Protein AF-A0A4V3P9X9-F1 (afdb_monomer_lite)

Structure (mmCIF, N/CA/C/O backbone):
data_AF-A0A4V3P9X9-F1
#
_entry.id   AF-A0A4V3P9X9-F1
#
loop_
_atom_site.group_PDB
_atom_site.id
_atom_site.type_symbol
_atom_site.label_atom_id
_atom_site.label_alt_id
_atom_site.label_comp_id
_atom_site.label_asym_id
_atom_site.label_entity_id
_atom_site.label_seq_id
_atom_site.pdbx_PDB_ins_code
_atom_site.Cartn_x
_atom_site.Cartn_y
_atom_site.Cartn_z
_atom_site.occupancy
_atom_site.B_iso_or_equiv
_atom_site.auth_seq_id
_atom_site.auth_comp_id
_atom_site.auth_asym_id
_atom_site.auth_atom_id
_atom_site.pdbx_PDB_model_num
ATOM 1 N N . TRP A 1 1 ? 4.893 -11.181 -10.558 1.00 94.62 1 TRP A N 1
ATOM 2 C CA . TRP A 1 1 ? 3.991 -10.063 -10.898 1.00 94.62 1 TRP A CA 1
ATOM 3 C C . TRP A 1 1 ? 4.434 -9.486 -12.229 1.00 94.62 1 TRP A C 1
ATOM 5 O O . TRP A 1 1 ? 5.636 -9.355 -12.429 1.00 94.62 1 TRP A O 1
ATOM 15 N N . ASN A 1 2 ? 3.506 -9.207 -13.136 1.00 94.75 2 ASN A N 1
ATOM 16 C CA . ASN A 1 2 ? 3.743 -8.480 -14.375 1.00 94.75 2 ASN A CA 1
ATOM 17 C C . ASN A 1 2 ? 3.090 -7.091 -14.243 1.00 94.75 2 ASN A C 1
ATOM 19 O O . ASN A 1 2 ? 1.861 -7.000 -14.283 1.00 94.75 2 ASN A O 1
ATOM 23 N N . PRO A 1 3 ? 3.878 -6.014 -14.076 1.00 90.50 3 PRO A N 1
ATOM 24 C CA . PRO A 1 3 ? 3.330 -4.677 -13.862 1.00 90.50 3 PRO A CA 1
ATOM 25 C C . PRO A 1 3 ? 2.58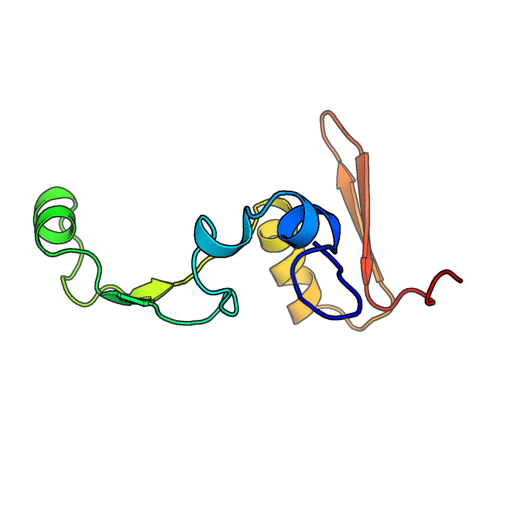3 -4.132 -15.087 1.00 90.50 3 PRO A C 1
ATOM 27 O O . PRO A 1 3 ? 1.648 -3.357 -14.925 1.00 90.50 3 PRO A O 1
ATOM 30 N N . TRP A 1 4 ? 2.939 -4.561 -16.302 1.00 91.06 4 TRP A N 1
ATOM 31 C CA . TRP A 1 4 ? 2.322 -4.063 -17.536 1.00 91.06 4 TRP A CA 1
ATOM 32 C C . TRP A 1 4 ? 0.902 -4.576 -17.750 1.00 91.06 4 TRP A C 1
ATOM 34 O O . TRP A 1 4 ? 0.072 -3.871 -18.311 1.00 91.06 4 TRP A O 1
ATOM 44 N N . THR A 1 5 ? 0.627 -5.802 -17.307 1.00 94.06 5 THR A N 1
ATOM 45 C CA . THR A 1 5 ? -0.700 -6.425 -17.416 1.00 94.06 5 THR A CA 1
ATOM 46 C C . THR A 1 5 ? -1.459 -6.412 -16.097 1.00 94.06 5 THR A C 1
ATOM 48 O O . THR A 1 5 ? -2.602 -6.850 -16.064 1.00 94.06 5 THR A O 1
ATOM 51 N N . SER A 1 6 ? -0.832 -5.928 -15.018 1.00 93.50 6 SER A N 1
ATOM 52 C CA . SER A 1 6 ? -1.392 -5.934 -13.662 1.00 93.50 6 SER A CA 1
ATOM 53 C C . SER A 1 6 ? -1.914 -7.316 -13.238 1.00 93.50 6 SER A C 1
ATOM 55 O O . SER A 1 6 ? -2.999 -7.438 -12.676 1.00 93.50 6 SER A O 1
ATOM 57 N N . ASP A 1 7 ? -1.130 -8.362 -13.516 1.00 95.38 7 ASP A N 1
ATOM 58 C CA . ASP A 1 7 ? -1.452 -9.751 -13.162 1.00 95.38 7 ASP A CA 1
ATOM 59 C C . ASP A 1 7 ? -0.206 -10.498 -12.655 1.00 95.38 7 ASP A C 1
ATOM 61 O O . ASP A 1 7 ? 0.928 -10.007 -12.712 1.00 95.38 7 ASP A O 1
ATOM 65 N N . TYR A 1 8 ? -0.385 -11.711 -12.144 1.00 96.62 8 TYR A N 1
ATOM 66 C CA . TYR A 1 8 ? 0.718 -12.609 -11.846 1.00 96.62 8 TYR A CA 1
ATOM 67 C C . TYR A 1 8 ? 1.590 -12.874 -13.083 1.00 96.62 8 TYR A C 1
ATOM 69 O O . TYR A 1 8 ? 1.156 -12.827 -14.229 1.00 96.62 8 TYR A O 1
ATOM 77 N N . SER A 1 9 ? 2.881 -13.116 -12.844 1.00 96.56 9 SER A N 1
ATOM 78 C CA . SER A 1 9 ? 3.806 -13.464 -13.925 1.00 96.56 9 SER A CA 1
ATOM 79 C C . SER A 1 9 ? 3.560 -14.898 -14.388 1.00 96.56 9 SER A C 1
ATOM 81 O O . SER A 1 9 ? 3.119 -15.734 -13.603 1.00 96.56 9 SER A O 1
ATOM 83 N N . SER A 1 10 ? 3.963 -15.217 -15.621 1.00 96.88 10 SER A N 1
ATOM 84 C CA . SER A 1 10 ? 3.824 -16.565 -16.199 1.00 96.88 10 SER A CA 1
ATOM 85 C C . SER A 1 10 ? 4.466 -17.680 -15.363 1.00 96.88 10 SER A C 1
ATOM 87 O O . SER A 1 10 ? 4.062 -18.835 -15.460 1.00 96.88 10 SER A O 1
ATOM 89 N N . LEU A 1 11 ? 5.443 -17.355 -14.508 1.00 97.81 11 LEU A N 1
ATOM 90 C CA . LEU A 1 11 ? 6.011 -18.287 -13.532 1.00 97.81 11 LEU A CA 1
ATOM 91 C C . LEU A 1 11 ? 4.953 -18.828 -12.558 1.00 97.81 11 LEU A C 1
ATOM 93 O O . LEU A 1 11 ? 4.935 -20.024 -12.292 1.00 97.81 11 LEU A O 1
ATOM 97 N N . VAL A 1 12 ? 4.070 -17.968 -12.042 1.00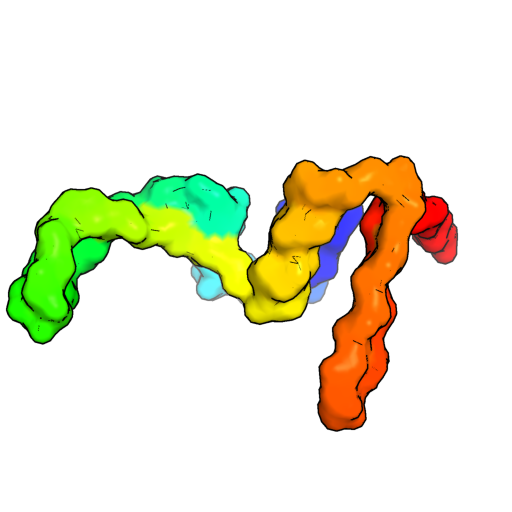 97.62 12 VAL A N 1
ATOM 98 C CA . VAL A 1 12 ? 3.028 -18.361 -11.076 1.00 97.62 12 VAL A CA 1
ATOM 99 C C . VAL A 1 12 ? 2.101 -19.410 -11.689 1.00 97.62 12 VAL A C 1
ATOM 101 O O . VAL A 1 12 ? 1.733 -20.372 -11.016 1.00 97.62 12 VAL A O 1
ATOM 104 N N . ASP A 1 13 ? 1.788 -19.260 -12.974 1.00 96.88 13 ASP A N 1
ATOM 105 C CA . ASP A 1 13 ? 0.968 -20.214 -13.719 1.00 96.88 13 ASP A CA 1
ATOM 106 C C . ASP A 1 13 ? 1.712 -21.518 -13.993 1.00 96.88 13 ASP A C 1
ATOM 108 O O . ASP A 1 13 ? 1.191 -22.591 -13.693 1.00 96.88 13 ASP A O 1
ATOM 112 N N . LYS A 1 14 ? 2.962 -21.442 -14.469 1.00 98.31 14 LYS A N 1
ATOM 113 C CA . LYS A 1 14 ? 3.809 -22.622 -14.722 1.00 98.31 14 LYS A CA 1
ATOM 114 C C . LYS A 1 14 ? 4.016 -23.482 -13.475 1.00 98.31 14 LYS A C 1
ATOM 116 O O . LYS A 1 14 ? 4.078 -24.701 -13.581 1.00 98.31 14 LYS A O 1
ATOM 121 N N . MET A 1 15 ? 4.095 -22.854 -12.305 1.00 98.44 15 MET A N 1
ATOM 122 C CA . MET A 1 15 ? 4.245 -23.550 -11.026 1.00 98.44 15 MET A CA 1
ATOM 123 C C . MET A 1 15 ? 2.905 -23.975 -10.400 1.00 98.44 15 MET A C 1
ATOM 125 O O . MET A 1 15 ? 2.884 -24.585 -9.330 1.00 98.44 15 MET A O 1
ATOM 129 N N . GLY A 1 16 ? 1.771 -23.645 -11.028 1.00 97.81 16 GLY A N 1
ATOM 130 C CA . GLY A 1 16 ? 0.435 -23.942 -10.509 1.00 97.81 16 GLY A CA 1
ATOM 131 C C . GLY A 1 16 ? 0.080 -23.185 -9.224 1.00 97.81 16 GLY A C 1
ATOM 132 O O . GLY A 1 16 ? -0.831 -23.593 -8.501 1.00 97.81 16 GLY A O 1
ATOM 133 N N . TRP A 1 17 ? 0.783 -22.095 -8.913 1.00 98.38 17 TRP A N 1
ATOM 134 C CA . TRP A 1 17 ? 0.642 -21.351 -7.659 1.00 98.38 17 TRP A CA 1
ATOM 135 C C . TRP A 1 17 ? -0.533 -20.383 -7.643 1.00 98.38 17 TRP A C 1
ATOM 137 O O . TRP A 1 17 ? -0.905 -19.926 -6.568 1.00 98.38 17 TRP A O 1
ATOM 147 N N . ARG A 1 18 ? -1.157 -20.087 -8.790 1.00 97.06 18 ARG A N 1
ATOM 148 C CA . ARG A 1 18 ? -2.264 -19.118 -8.859 1.00 97.06 18 ARG A CA 1
ATOM 149 C C . ARG A 1 18 ? -3.390 -19.433 -7.868 1.00 97.06 18 ARG A C 1
ATOM 151 O O . ARG A 1 18 ? -3.917 -18.527 -7.241 1.00 97.06 18 ARG A O 1
ATOM 158 N N . ARG A 1 19 ? -3.690 -20.717 -7.651 1.00 96.56 19 ARG A N 1
ATOM 159 C CA . ARG A 1 19 ? -4.705 -21.177 -6.684 1.00 96.56 19 ARG A CA 1
ATOM 160 C C . ARG A 1 19 ? -4.388 -20.861 -5.216 1.00 96.56 19 ARG A C 1
ATOM 162 O O . ARG A 1 19 ? -5.272 -20.956 -4.378 1.00 96.56 19 ARG A O 1
ATOM 169 N N . LEU A 1 20 ? -3.128 -20.565 -4.900 1.00 97.44 20 LEU A N 1
ATOM 170 C CA . LEU A 1 20 ? -2.673 -20.214 -3.552 1.00 97.44 20 LEU A CA 1
ATOM 171 C C . LEU A 1 20 ? -2.794 -18.711 -3.284 1.00 97.44 20 LEU A C 1
ATOM 173 O O . LEU A 1 20 ? -2.614 -18.270 -2.152 1.00 97.44 20 LEU A O 1
ATOM 177 N N . MET A 1 21 ? -3.056 -17.923 -4.324 1.00 96.19 21 MET A N 1
ATOM 178 C CA . MET A 1 21 ? -3.102 -16.476 -4.240 1.00 96.19 21 MET A CA 1
ATOM 179 C C . MET A 1 21 ? -4.529 -16.005 -3.969 1.00 96.19 21 MET A C 1
ATOM 181 O O . MET A 1 21 ? -5.478 -16.453 -4.612 1.00 96.19 21 MET A O 1
ATOM 185 N N . ALA A 1 22 ? -4.682 -15.067 -3.036 1.00 94.44 22 ALA A N 1
ATOM 186 C CA . ALA A 1 22 ? -5.948 -14.371 -2.853 1.00 94.44 22 ALA A CA 1
ATOM 187 C C . ALA A 1 22 ? -6.280 -13.513 -4.094 1.00 94.44 22 ALA A C 1
ATOM 189 O O . ALA A 1 22 ? -5.365 -13.070 -4.794 1.00 94.44 22 ALA A O 1
ATOM 190 N N . PRO A 1 23 ? -7.568 -13.230 -4.365 1.00 92.75 23 PRO A N 1
ATOM 191 C CA . PRO A 1 23 ? -7.947 -12.306 -5.428 1.00 92.75 23 PRO A CA 1
ATOM 192 C C . PRO A 1 23 ? -7.305 -10.929 -5.227 1.00 92.75 23 PRO A C 1
ATOM 194 O O . PRO A 1 23 ? -7.408 -10.341 -4.149 1.00 92.75 23 PRO A O 1
ATOM 197 N N . VAL A 1 24 ? -6.672 -10.403 -6.275 1.00 93.50 24 VAL A N 1
ATOM 198 C CA . VAL A 1 24 ? -6.056 -9.072 -6.252 1.00 93.50 24 VAL A CA 1
ATOM 199 C C . VAL A 1 24 ? -7.147 -8.003 -6.199 1.00 93.50 24 VAL A C 1
ATOM 201 O O . VAL A 1 24 ? -8.121 -8.063 -6.950 1.00 93.50 24 VAL A O 1
ATOM 204 N N . ARG A 1 25 ? -6.973 -7.011 -5.322 1.00 94.56 25 ARG A N 1
ATOM 205 C CA . ARG A 1 25 ? -7.852 -5.841 -5.199 1.00 94.56 25 ARG A CA 1
ATOM 206 C C . ARG A 1 25 ? -7.027 -4.552 -5.115 1.00 94.56 25 ARG A C 1
ATOM 208 O O . ARG A 1 25 ? -5.895 -4.594 -4.631 1.00 94.56 25 ARG A O 1
ATOM 215 N N . PRO A 1 26 ? -7.564 -3.406 -5.567 1.00 95.06 26 PRO A N 1
ATOM 216 C CA . PRO A 1 26 ? -6.968 -2.101 -5.315 1.00 95.06 26 PRO A CA 1
ATOM 217 C C . PRO A 1 26 ? -6.732 -1.838 -3.822 1.00 95.06 26 PRO A C 1
ATOM 219 O O . PRO A 1 26 ? -7.576 -2.136 -2.981 1.00 95.06 26 PRO A O 1
ATOM 222 N N . ALA A 1 27 ? -5.619 -1.178 -3.496 1.00 95.12 27 ALA A N 1
ATOM 223 C CA . ALA A 1 27 ? -5.237 -0.867 -2.115 1.00 95.12 27 ALA A CA 1
ATOM 224 C C . ALA A 1 27 ? -6.302 -0.076 -1.330 1.00 95.12 27 ALA A C 1
ATOM 226 O O . ALA A 1 27 ? -6.464 -0.256 -0.122 1.00 95.12 27 ALA A O 1
ATOM 227 N N . LYS A 1 28 ? -7.035 0.796 -2.034 1.00 95.12 28 LYS A N 1
ATOM 228 C CA . LYS A 1 28 ? -8.078 1.671 -1.480 1.00 95.12 28 LYS A CA 1
ATOM 229 C C . LYS A 1 28 ? -9.431 0.986 -1.278 1.00 95.12 28 LYS A C 1
ATOM 231 O O . LYS A 1 28 ? -10.359 1.632 -0.797 1.00 95.12 28 LYS A O 1
ATOM 236 N N . ASP A 1 29 ? -9.575 -0.278 -1.663 1.00 97.62 29 ASP A N 1
ATOM 237 C CA . ASP A 1 29 ? -10.838 -0.988 -1.495 1.00 97.62 29 ASP A CA 1
ATOM 238 C C . ASP A 1 29 ? -11.086 -1.290 -0.016 1.00 97.62 29 ASP A C 1
ATOM 240 O O . ASP A 1 29 ? -10.208 -1.796 0.689 1.00 97.62 29 ASP A O 1
ATOM 244 N N . ARG A 1 30 ? -12.307 -1.013 0.453 1.00 97.56 30 ARG A N 1
ATOM 245 C CA . ARG A 1 30 ? -12.770 -1.428 1.781 1.00 97.56 30 ARG A CA 1
ATOM 246 C C . ARG A 1 30 ? -13.122 -2.913 1.739 1.00 97.56 30 ARG A C 1
ATOM 248 O O . ARG A 1 30 ? -14.024 -3.314 1.008 1.00 97.56 30 ARG A O 1
ATOM 255 N N . LEU A 1 31 ? -12.442 -3.714 2.553 1.00 97.12 31 LEU A N 1
ATOM 256 C CA . LEU A 1 31 ? -12.700 -5.152 2.669 1.00 97.12 31 LEU A CA 1
ATOM 257 C C . LEU A 1 31 ? -13.866 -5.461 3.613 1.00 97.12 31 LEU A C 1
ATOM 259 O O . LEU A 1 31 ? -14.529 -6.483 3.463 1.00 97.12 31 LEU A O 1
ATOM 263 N N . GLY A 1 32 ? -14.122 -4.578 4.576 1.00 97.69 32 GLY A N 1
ATOM 264 C CA . GLY A 1 32 ? -15.201 -4.728 5.545 1.00 97.69 32 GLY A CA 1
ATOM 265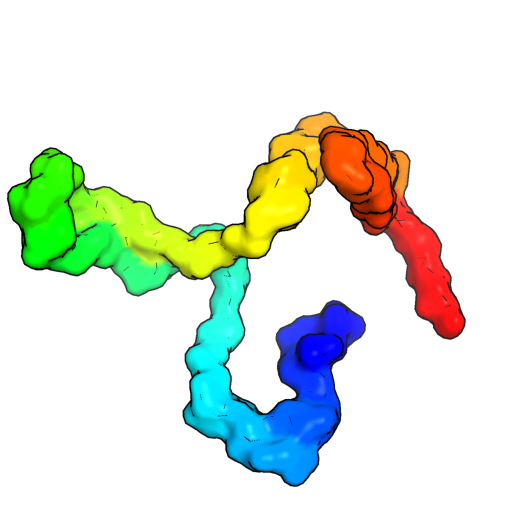 C C . GLY A 1 32 ? -14.926 -3.947 6.827 1.00 97.69 32 GLY A C 1
ATOM 266 O O . GLY A 1 32 ? -14.000 -3.132 6.864 1.00 97.69 32 GLY A O 1
ATOM 267 N N . PRO A 1 33 ? -15.746 -4.135 7.868 1.00 98.44 33 PRO A N 1
ATOM 268 C CA . PRO A 1 33 ? -15.413 -3.683 9.210 1.00 98.44 33 PRO A CA 1
ATOM 269 C C . PRO A 1 33 ? -14.319 -4.556 9.847 1.00 98.44 33 PRO A C 1
ATOM 271 O O . PRO A 1 33 ? -14.097 -5.700 9.442 1.00 98.44 33 PRO A O 1
ATOM 274 N N . ILE A 1 34 ? -13.664 -4.027 10.880 1.00 98.62 34 ILE A N 1
ATOM 275 C CA . ILE A 1 34 ? -12.818 -4.807 11.788 1.00 98.62 34 ILE A CA 1
ATOM 276 C C . ILE A 1 34 ? -13.602 -6.002 12.361 1.00 98.62 34 ILE A C 1
ATOM 278 O O . ILE A 1 34 ? -14.801 -5.920 12.629 1.00 98.62 34 ILE A O 1
ATOM 282 N N . LEU A 1 35 ? -12.927 -7.137 12.563 1.00 98.44 35 LEU A N 1
ATOM 283 C CA . LEU A 1 35 ? -13.574 -8.324 13.122 1.00 98.44 35 LEU A CA 1
ATOM 284 C C . LEU A 1 35 ? -14.127 -8.035 14.531 1.00 98.44 35 LEU A C 1
ATOM 286 O O . LEU A 1 35 ? -13.405 -7.455 15.345 1.00 98.44 35 LEU A O 1
ATOM 290 N N . PRO A 1 36 ? -15.339 -8.511 14.888 1.00 98.19 36 PRO A N 1
ATOM 291 C CA . PRO A 1 36 ? -15.956 -8.208 16.184 1.00 98.19 36 PRO A CA 1
ATOM 292 C C . PRO A 1 36 ? -15.092 -8.567 17.400 1.00 98.19 36 PRO A C 1
ATOM 294 O O . PRO A 1 36 ? -15.099 -7.860 18.404 1.00 98.19 36 PRO A O 1
ATOM 297 N N . ALA A 1 37 ? -14.335 -9.665 17.322 1.00 98.44 37 ALA A N 1
ATOM 298 C CA . ALA A 1 37 ? -13.418 -10.062 18.388 1.00 98.44 37 ALA A CA 1
ATOM 299 C C . ALA A 1 37 ? -12.260 -9.068 18.564 1.00 98.44 37 ALA A C 1
ATOM 301 O O . ALA A 1 37 ? -11.884 -8.771 19.694 1.00 98.44 37 ALA A O 1
ATOM 302 N N . LEU A 1 38 ? -11.739 -8.524 17.460 1.00 98.50 38 LEU A N 1
ATOM 303 C CA . LEU A 1 38 ? -10.673 -7.526 17.484 1.00 98.50 38 LEU A CA 1
ATOM 304 C C . LEU A 1 38 ? -11.198 -6.170 17.954 1.00 98.50 38 LEU A C 1
ATOM 306 O O . LEU A 1 38 ? -10.540 -5.551 18.776 1.00 98.50 38 LEU A O 1
ATOM 310 N N . ALA A 1 39 ? -12.396 -5.755 17.527 1.00 98.62 39 ALA A N 1
ATOM 311 C CA . ALA A 1 39 ? -13.039 -4.536 18.028 1.00 98.62 39 ALA A CA 1
ATOM 312 C C . ALA A 1 39 ? -13.184 -4.556 19.559 1.00 98.62 39 ALA A C 1
ATOM 314 O O . ALA A 1 39 ? -12.813 -3.600 20.233 1.00 98.62 39 ALA A O 1
ATOM 315 N N . ARG A 1 40 ? -13.647 -5.682 20.128 1.00 98.38 40 ARG A N 1
ATOM 316 C CA . ARG A 1 40 ? -13.726 -5.856 21.589 1.00 98.38 40 ARG A CA 1
ATOM 317 C C . ARG A 1 40 ? -12.360 -5.807 22.271 1.00 98.38 40 ARG A C 1
ATOM 319 O O . ARG A 1 40 ? -12.263 -5.265 23.364 1.00 98.38 40 ARG A O 1
ATOM 326 N N . LEU A 1 41 ? -11.334 -6.394 21.654 1.00 98.56 41 LEU A N 1
ATOM 327 C CA . LEU A 1 41 ? -9.981 -6.436 22.214 1.00 98.56 41 LEU A CA 1
ATOM 328 C C . LEU A 1 41 ? -9.308 -5.057 22.206 1.00 98.56 41 LEU A C 1
ATOM 330 O O . LEU A 1 41 ? -8.605 -4.718 23.152 1.00 98.56 41 LEU A O 1
ATOM 334 N N . THR A 1 42 ? -9.495 -4.280 21.139 1.00 98.25 42 THR A N 1
ATOM 335 C CA . THR A 1 42 ? -8.814 -2.991 20.942 1.00 98.25 42 THR A CA 1
ATOM 336 C C . THR A 1 42 ? -9.621 -1.792 21.432 1.00 98.25 42 THR A C 1
ATOM 338 O O . THR A 1 42 ? -9.061 -0.709 21.572 1.00 98.25 42 THR A O 1
ATOM 341 N N . GLY A 1 43 ? -10.927 -1.958 21.666 1.00 98.44 43 GLY A N 1
ATOM 342 C CA . GLY A 1 43 ? -11.848 -0.868 21.996 1.00 98.44 43 GLY A CA 1
ATOM 343 C C . GLY A 1 43 ? -12.239 0.006 20.798 1.00 98.44 43 GLY A C 1
ATOM 344 O O . GLY A 1 43 ? -12.859 1.050 20.986 1.00 98.44 43 GLY A O 1
ATOM 345 N N . LEU A 1 44 ? -11.880 -0.394 19.573 1.00 98.50 44 LEU A N 1
ATOM 346 C CA . LEU A 1 44 ? -12.269 0.315 18.352 1.00 98.50 44 LEU A CA 1
ATOM 347 C C . LEU A 1 44 ? -13.762 0.128 18.046 1.00 98.50 44 LEU A C 1
ATOM 349 O O . LEU A 1 44 ? -14.346 -0.912 18.354 1.00 98.50 44 LEU A O 1
ATOM 353 N N . ASP A 1 45 ? -14.358 1.112 17.365 1.00 98.50 45 ASP A N 1
ATOM 354 C CA . ASP A 1 45 ? -15.730 1.017 16.855 1.00 98.50 45 ASP A CA 1
ATOM 355 C C . ASP A 1 45 ? -15.867 -0.243 15.971 1.00 98.50 45 ASP A C 1
ATOM 357 O O . ASP A 1 45 ? -15.073 -0.409 15.034 1.00 98.50 45 ASP A O 1
ATOM 361 N N . PRO A 1 46 ? -16.856 -1.129 16.208 1.00 98.31 46 PRO A N 1
ATOM 362 C CA . PRO A 1 46 ? -17.121 -2.284 15.352 1.00 98.31 46 PRO A CA 1
ATOM 363 C C . PRO A 1 46 ? -17.343 -1.953 13.868 1.00 98.31 46 PRO A C 1
ATOM 365 O O . PRO A 1 46 ? -17.248 -2.851 13.039 1.00 98.31 46 PRO A O 1
ATOM 368 N N . GLN A 1 47 ? -17.642 -0.701 13.508 1.00 98.38 47 GLN A N 1
ATOM 369 C CA . GLN A 1 47 ? -17.774 -0.234 12.124 1.00 98.38 47 GLN A CA 1
ATOM 370 C C . GLN A 1 47 ? -16.466 0.283 11.505 1.00 98.38 47 GLN A C 1
ATOM 372 O O . GLN A 1 47 ? -16.460 0.610 10.311 1.00 98.38 47 GLN A O 1
ATOM 377 N N . THR A 1 48 ? -15.362 0.316 12.262 1.00 98.56 48 THR A N 1
ATOM 378 C CA . THR A 1 48 ? -14.043 0.771 11.786 1.00 98.56 48 THR A CA 1
ATOM 379 C C . THR A 1 48 ? -13.672 0.057 10.481 1.00 98.56 48 THR A C 1
ATOM 381 O O . THR A 1 48 ? -13.611 -1.176 10.464 1.00 98.56 48 THR A O 1
ATOM 384 N N . PRO A 1 49 ? -13.450 0.785 9.371 1.00 98.25 49 PRO A N 1
ATOM 385 C CA . PRO A 1 49 ? -13.171 0.177 8.078 1.00 98.25 49 PRO A CA 1
ATOM 386 C C . PRO A 1 49 ? -11.768 -0.436 8.034 1.00 98.25 49 PRO A C 1
ATOM 388 O O . PRO A 1 49 ? -10.788 0.192 8.427 1.00 98.25 49 PRO A O 1
ATOM 391 N N . VAL A 1 50 ? -11.671 -1.638 7.471 1.00 98.25 50 VAL A N 1
ATOM 392 C CA . VAL A 1 50 ? -10.412 -2.276 7.081 1.00 98.25 50 VAL A CA 1
ATOM 393 C C . VAL A 1 50 ? -10.278 -2.181 5.565 1.00 98.25 50 VAL A C 1
ATOM 395 O O . VAL A 1 50 ? -11.160 -2.621 4.822 1.00 98.25 50 VAL A O 1
ATOM 398 N N . TYR A 1 51 ? -9.177 -1.592 5.109 1.00 97.94 51 TYR A N 1
ATOM 399 C CA . TYR A 1 51 ? -8.838 -1.462 3.693 1.00 97.94 51 TYR A CA 1
ATOM 400 C C . TYR A 1 51 ? -7.892 -2.578 3.248 1.00 97.94 51 TYR A C 1
ATOM 402 O O . TYR A 1 51 ? -7.194 -3.162 4.075 1.00 97.94 51 TYR A O 1
ATOM 410 N N . CYS A 1 52 ? -7.851 -2.856 1.941 1.00 97.50 52 CYS A N 1
ATOM 411 C CA . CYS A 1 52 ? -6.946 -3.853 1.359 1.00 97.50 52 CYS A CA 1
ATOM 412 C C . CYS A 1 52 ? -5.473 -3.562 1.682 1.00 97.50 52 CYS A C 1
ATOM 414 O O . CYS A 1 52 ? -4.676 -4.486 1.830 1.00 97.50 52 CYS A O 1
ATOM 416 N N . GLY A 1 53 ? -5.138 -2.280 1.838 1.00 96.38 53 GLY A N 1
ATOM 417 C CA . GLY A 1 53 ? -3.817 -1.843 2.256 1.00 96.38 53 GLY A CA 1
ATOM 418 C C . GLY A 1 53 ? -2.820 -1.818 1.104 1.00 96.38 53 GLY A C 1
ATOM 419 O O . GLY A 1 53 ? -3.123 -2.161 -0.039 1.00 96.38 53 GLY A O 1
ATOM 420 N N . LEU A 1 54 ? -1.616 -1.352 1.409 1.00 96.06 54 LEU A N 1
ATOM 421 C CA . LEU A 1 54 ? -0.541 -1.171 0.445 1.00 96.06 54 LEU A CA 1
ATOM 422 C C . LEU A 1 54 ? 0.816 -1.470 1.082 1.00 96.06 54 LEU A C 1
ATOM 424 O O . LEU A 1 54 ? 0.948 -1.520 2.301 1.00 96.06 54 LEU A O 1
ATOM 428 N N . HIS A 1 55 ? 1.823 -1.669 0.233 1.00 96.31 55 HIS A N 1
ATOM 429 C CA . HIS A 1 55 ? 3.206 -1.884 0.652 1.00 96.31 55 HIS A CA 1
ATOM 430 C C . HIS A 1 55 ? 3.828 -0.604 1.234 1.00 96.31 55 HIS A C 1
ATOM 432 O O . HIS A 1 55 ? 3.578 0.484 0.719 1.00 96.31 55 HIS A O 1
ATOM 438 N N . ASP A 1 56 ? 4.699 -0.749 2.233 1.00 93.88 56 ASP A N 1
ATOM 439 C CA . ASP A 1 56 ? 5.316 0.342 3.002 1.00 93.88 56 ASP A CA 1
ATOM 440 C C . ASP A 1 56 ? 5.942 1.449 2.132 1.00 93.88 56 ASP A C 1
ATOM 442 O O . ASP A 1 56 ? 5.574 2.621 2.223 1.00 93.88 56 ASP A O 1
ATOM 446 N N . SER A 1 57 ? 6.799 1.085 1.173 1.00 89.44 57 SER A N 1
ATOM 447 C CA . SER A 1 57 ? 7.421 2.086 0.289 1.00 89.44 57 SER A CA 1
ATOM 448 C C . SER A 1 57 ? 6.396 2.849 -0.563 1.00 89.44 57 SER A C 1
ATOM 450 O O . SER A 1 57 ? 6.584 4.032 -0.832 1.00 89.44 57 SER A O 1
ATOM 452 N N . ASN A 1 58 ? 5.278 2.213 -0.946 1.00 91.69 58 ASN A N 1
ATOM 453 C CA . ASN A 1 58 ? 4.185 2.907 -1.637 1.00 91.69 58 ASN A CA 1
ATOM 454 C C . ASN A 1 58 ? 3.381 3.798 -0.678 1.00 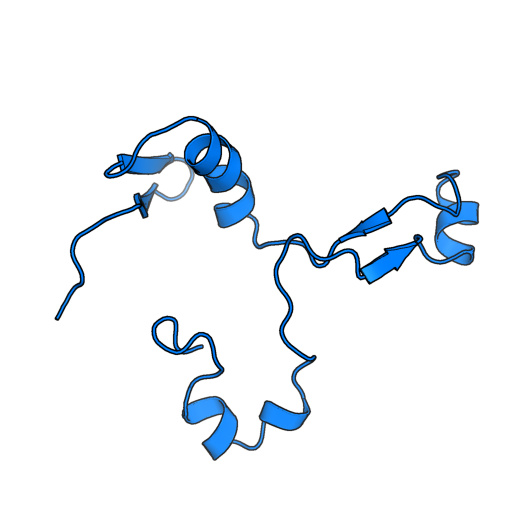91.69 58 ASN A C 1
ATOM 456 O O . ASN A 1 58 ? 2.850 4.816 -1.111 1.00 91.69 58 ASN A O 1
ATOM 460 N N . ALA A 1 59 ? 3.291 3.447 0.609 1.00 93.62 59 ALA A N 1
ATOM 461 C CA . ALA A 1 59 ? 2.632 4.282 1.612 1.00 93.62 59 ALA A CA 1
ATOM 462 C C . ALA A 1 59 ? 3.407 5.579 1.833 1.00 93.62 59 ALA A C 1
ATOM 464 O O . ALA A 1 59 ? 2.803 6.648 1.870 1.00 93.62 59 ALA A O 1
ATOM 465 N N . SER A 1 60 ? 4.737 5.493 1.854 1.00 92.62 60 SER A N 1
ATOM 466 C CA . SER A 1 60 ? 5.613 6.669 1.856 1.00 92.62 60 SER A CA 1
ATOM 467 C C . SER A 1 60 ? 5.527 7.483 0.556 1.00 92.62 60 SER A C 1
ATOM 469 O O . SER A 1 60 ? 5.695 8.697 0.583 1.00 92.62 60 SER A O 1
ATOM 471 N N . LEU A 1 61 ? 5.238 6.845 -0.586 1.00 94.50 61 LEU A N 1
ATOM 472 C CA . LEU A 1 61 ? 5.081 7.520 -1.882 1.00 94.50 61 LEU A CA 1
ATOM 473 C C . LEU A 1 61 ? 3.720 8.228 -2.036 1.00 94.50 61 LEU A C 1
ATOM 475 O O . LEU A 1 61 ? 3.625 9.227 -2.749 1.00 94.50 61 LEU A O 1
ATOM 479 N N . LEU A 1 62 ? 2.665 7.726 -1.385 1.00 95.38 62 LEU A N 1
ATOM 480 C CA . LEU A 1 62 ? 1.286 8.188 -1.576 1.00 95.38 62 LEU A CA 1
ATOM 481 C C . LEU A 1 62 ? 1.087 9.703 -1.367 1.00 95.38 62 L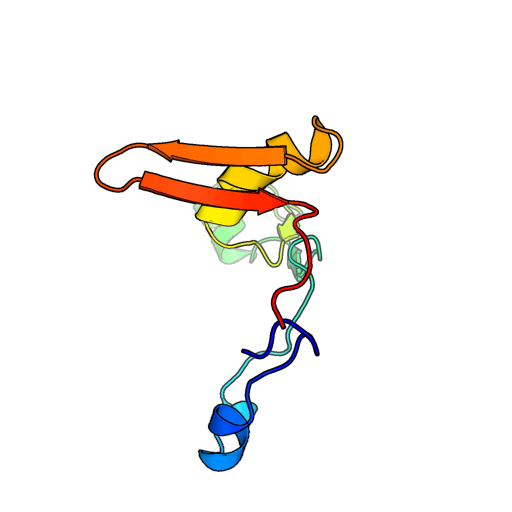EU A C 1
ATOM 483 O O . LEU A 1 62 ? 0.431 10.302 -2.218 1.00 95.38 62 LEU A O 1
ATOM 487 N N . PRO A 1 63 ? 1.644 10.358 -0.326 1.00 95.19 63 PRO A N 1
ATOM 488 C CA . PRO A 1 63 ? 1.514 11.806 -0.166 1.00 95.19 63 PRO A CA 1
ATOM 489 C C . PRO A 1 63 ? 2.029 12.584 -1.381 1.00 95.19 63 PRO A C 1
ATOM 491 O O . PRO A 1 63 ? 1.358 13.501 -1.841 1.00 95.19 63 PRO A O 1
ATOM 494 N N . HIS A 1 64 ? 3.157 12.157 -1.957 1.00 95.75 64 HIS A N 1
ATOM 495 C CA . HIS A 1 64 ? 3.749 12.791 -3.136 1.00 95.75 64 HIS A CA 1
ATOM 496 C C . HIS A 1 64 ? 2.908 12.574 -4.398 1.00 95.75 64 HIS A C 1
ATOM 498 O O . HIS A 1 64 ? 2.788 13.472 -5.219 1.00 95.75 64 HIS A O 1
ATOM 504 N N . LEU A 1 65 ? 2.269 11.408 -4.548 1.00 94.75 65 LEU A N 1
ATOM 505 C CA . LEU A 1 65 ? 1.326 11.173 -5.653 1.00 94.75 65 LEU A CA 1
ATOM 506 C C . LEU A 1 65 ? 0.088 12.077 -5.581 1.00 94.75 65 LEU A C 1
ATOM 508 O O . LEU A 1 65 ? -0.557 12.300 -6.602 1.00 94.75 65 LEU A O 1
ATOM 512 N N . VAL A 1 66 ? -0.266 12.549 -4.383 1.00 95.12 66 VAL A N 1
ATOM 513 C CA . VAL A 1 66 ? -1.404 13.449 -4.163 1.00 95.12 66 VAL A CA 1
ATOM 514 C C . VAL A 1 66 ? -0.996 14.918 -4.306 1.00 95.12 66 VAL A C 1
ATOM 516 O O . VAL A 1 66 ? -1.805 15.711 -4.783 1.00 95.12 66 VAL A O 1
ATOM 519 N N . SER A 1 67 ? 0.220 15.292 -3.894 1.00 96.12 67 SER A N 1
ATOM 520 C CA . SER A 1 67 ? 0.672 16.691 -3.875 1.00 96.12 67 SER A CA 1
ATOM 521 C C . SER A 1 67 ? 1.419 17.141 -5.130 1.00 96.12 67 SER A C 1
ATOM 523 O O . SER A 1 67 ? 1.341 18.316 -5.481 1.00 96.12 67 SER A O 1
ATOM 525 N N . GLU A 1 68 ? 2.137 16.241 -5.804 1.00 95.94 68 GLU A N 1
ATOM 526 C CA . GLU A 1 68 ? 3.049 16.591 -6.895 1.00 95.94 68 GLU A CA 1
ATOM 527 C C . GLU A 1 68 ? 2.445 16.310 -8.278 1.00 95.94 68 GLU A C 1
ATOM 529 O O . GLU A 1 68 ? 1.658 15.380 -8.468 1.00 95.94 68 GLU A O 1
ATOM 534 N N . GLN A 1 69 ? 2.872 17.074 -9.288 1.00 95.06 69 GLN A N 1
ATOM 535 C CA . GLN A 1 69 ? 2.568 16.767 -10.688 1.00 95.06 69 GLN A CA 1
ATOM 536 C C . GLN A 1 69 ? 3.710 15.966 -11.335 1.00 95.06 69 GLN A C 1
ATOM 538 O O . GLN A 1 69 ? 4.862 16.396 -11.273 1.00 95.06 69 GLN A O 1
ATOM 543 N N . PRO A 1 70 ? 3.428 14.822 -11.987 1.00 94.56 70 PRO A N 1
ATOM 544 C CA . PRO A 1 70 ? 4.435 14.091 -12.754 1.00 94.56 70 PRO A CA 1
ATOM 545 C C . PRO A 1 70 ? 4.992 14.900 -13.949 1.00 94.56 70 PRO A C 1
ATOM 547 O O . PRO A 1 70 ? 4.241 15.658 -14.564 1.00 94.56 70 PRO A O 1
ATOM 550 N N . PRO A 1 71 ? 6.262 14.688 -14.352 1.00 95.44 71 PRO A N 1
ATOM 551 C CA . PRO A 1 71 ? 7.181 13.699 -13.801 1.00 95.44 71 PRO A CA 1
ATOM 552 C C . PRO A 1 71 ? 7.898 14.203 -12.546 1.00 95.44 71 PRO A C 1
ATOM 554 O O . PRO A 1 71 ? 8.381 15.331 -12.495 1.00 95.44 71 PRO A O 1
ATOM 557 N N . PHE A 1 72 ? 8.039 13.322 -11.562 1.00 95.69 72 PHE A N 1
ATOM 558 C CA . PHE A 1 72 ? 8.858 13.575 -10.381 1.00 95.69 72 PHE A CA 1
ATOM 559 C C . PHE A 1 72 ? 9.500 12.280 -9.891 1.00 95.69 72 PHE A C 1
ATOM 561 O O . PHE A 1 72 ? 9.088 11.177 -10.263 1.00 95.69 72 PHE A O 1
ATOM 568 N N . SER A 1 73 ? 10.500 12.424 -9.026 1.00 95.56 73 SER A N 1
ATOM 569 C CA . SER A 1 73 ? 11.120 11.301 -8.334 1.00 95.56 73 SER A CA 1
ATOM 570 C C . SER A 1 73 ? 11.134 11.544 -6.836 1.00 95.56 73 SER A C 1
ATOM 572 O O . SER A 1 73 ? 11.427 12.650 -6.387 1.00 95.56 73 SER A O 1
ATOM 574 N N . VAL A 1 74 ? 10.881 10.488 -6.067 1.00 95.62 74 VAL A N 1
ATOM 575 C CA . VAL A 1 74 ? 11.123 10.469 -4.621 1.00 95.62 74 VAL A CA 1
ATOM 576 C C . VAL A 1 74 ? 12.395 9.676 -4.374 1.00 95.62 74 VAL A C 1
ATOM 578 O O . VAL A 1 74 ? 12.479 8.502 -4.737 1.00 95.62 74 VAL A O 1
ATOM 581 N N . VAL A 1 75 ? 13.386 10.324 -3.762 1.00 96.00 75 VAL A N 1
ATOM 582 C CA . VAL A 1 75 ? 14.639 9.689 -3.343 1.00 96.00 75 VAL A CA 1
ATOM 583 C C . VAL A 1 75 ? 14.580 9.496 -1.835 1.00 96.00 75 VAL A C 1
ATOM 585 O O . VAL A 1 75 ? 14.885 10.404 -1.066 1.00 96.00 75 VAL A O 1
ATOM 588 N N . SER A 1 76 ? 14.136 8.313 -1.419 1.00 94.31 76 SER A N 1
ATOM 589 C CA . SER A 1 76 ? 14.107 7.934 -0.008 1.00 94.31 76 SER A CA 1
ATOM 590 C C . SER A 1 76 ? 15.512 7.534 0.437 1.00 94.31 76 SER A C 1
ATOM 592 O O . SER A 1 76 ? 16.187 6.770 -0.258 1.00 94.31 76 SER A O 1
ATOM 594 N N . THR A 1 77 ? 15.962 8.063 1.574 1.00 95.44 77 THR A N 1
ATOM 595 C CA . THR A 1 77 ? 17.306 7.839 2.116 1.00 95.44 77 THR A CA 1
ATOM 596 C C . THR A 1 77 ? 17.240 7.259 3.528 1.00 95.44 77 THR A C 1
ATOM 598 O O . THR A 1 77 ? 16.329 7.538 4.304 1.00 95.44 77 THR A O 1
ATOM 601 N N . GLY A 1 78 ? 18.222 6.425 3.857 1.00 92.69 78 GLY A N 1
ATOM 602 C CA . GLY A 1 78 ? 18.355 5.736 5.137 1.00 92.69 78 GLY A CA 1
ATOM 603 C C . GLY A 1 78 ? 19.546 4.786 5.065 1.00 92.69 78 GLY A C 1
ATOM 604 O O . GLY A 1 78 ? 20.578 5.138 4.499 1.00 92.69 78 GLY A O 1
ATOM 605 N N . THR A 1 79 ? 19.398 3.551 5.554 1.00 96.62 79 THR A N 1
ATOM 606 C CA . THR A 1 79 ? 20.386 2.483 5.294 1.00 96.62 79 THR A CA 1
ATOM 607 C C . THR A 1 79 ? 20.571 2.226 3.794 1.00 96.62 79 THR A C 1
ATOM 609 O O . THR A 1 79 ? 21.673 1.918 3.352 1.00 96.62 79 THR A O 1
ATOM 612 N N . TRP A 1 80 ? 19.497 2.383 3.016 1.00 96.62 80 TRP A N 1
ATOM 613 C CA . TRP A 1 80 ? 19.498 2.298 1.560 1.00 96.62 80 TRP A CA 1
ATOM 614 C C . TRP A 1 80 ? 19.012 3.607 0.949 1.00 96.62 80 TRP A C 1
ATOM 616 O O . TRP A 1 80 ? 18.254 4.353 1.569 1.00 96.62 80 TRP A O 1
ATOM 626 N N . VAL A 1 81 ? 19.423 3.849 -0.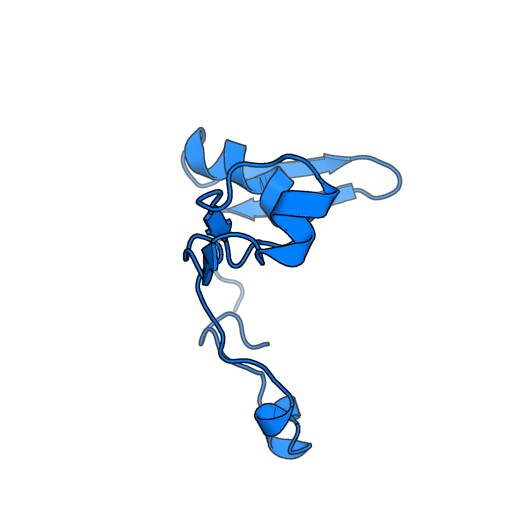293 1.00 96.56 81 VAL A N 1
ATOM 627 C CA . VAL A 1 81 ? 18.854 4.900 -1.136 1.00 96.56 81 VAL A CA 1
ATOM 628 C C . VAL A 1 81 ? 17.937 4.240 -2.159 1.00 96.56 81 VAL A C 1
ATOM 630 O O . VAL A 1 81 ? 18.389 3.407 -2.946 1.00 96.56 81 VAL A O 1
ATOM 633 N N . VAL A 1 82 ? 16.655 4.605 -2.148 1.00 95.44 82 VAL A N 1
ATOM 634 C CA . VAL A 1 82 ? 15.639 4.084 -3.074 1.00 95.44 82 VAL A CA 1
ATOM 635 C C . VAL A 1 82 ? 15.093 5.233 -3.911 1.00 95.44 82 VAL A C 1
ATOM 637 O O . VAL A 1 82 ? 14.554 6.197 -3.370 1.00 95.44 82 VAL A O 1
ATOM 640 N N . SER A 1 83 ? 15.217 5.120 -5.234 1.00 95.25 83 SER A N 1
ATOM 641 C CA . SER A 1 83 ? 14.687 6.098 -6.189 1.00 95.25 83 SER A CA 1
ATOM 642 C C . SER A 1 83 ? 13.408 5.572 -6.834 1.00 95.25 83 SER A C 1
ATOM 644 O O . SER A 1 83 ? 13.425 4.546 -7.517 1.00 95.25 83 SER A O 1
ATOM 646 N N . MET A 1 84 ? 12.298 6.271 -6.609 1.00 94.94 84 MET A N 1
ATOM 647 C CA . MET A 1 84 ? 10.989 5.967 -7.186 1.00 94.94 84 MET A CA 1
ATOM 648 C C . MET A 1 84 ? 10.636 7.045 -8.208 1.00 94.94 84 MET A C 1
ATOM 650 O O . MET A 1 84 ? 10.397 8.187 -7.826 1.00 94.94 84 MET A O 1
ATOM 654 N N . ALA A 1 85 ? 10.607 6.688 -9.494 1.00 94.69 85 ALA A N 1
ATOM 655 C CA . ALA A 1 85 ? 10.293 7.610 -10.584 1.00 94.69 85 ALA A CA 1
ATOM 656 C C . ALA A 1 85 ? 8.822 7.485 -11.006 1.00 94.69 85 ALA A C 1
ATOM 658 O O . ALA A 1 85 ? 8.384 6.427 -11.466 1.00 94.69 85 ALA A O 1
ATOM 659 N N . VAL A 1 86 ? 8.067 8.576 -10.885 1.00 95.19 86 VAL A N 1
ATOM 660 C CA . VAL A 1 86 ? 6.654 8.661 -11.272 1.00 95.19 86 VAL A CA 1
ATOM 661 C C . VAL A 1 86 ? 6.538 9.410 -12.594 1.00 95.19 86 VAL A C 1
ATOM 663 O O . VAL A 1 86 ? 7.127 10.473 -12.776 1.00 95.19 86 VAL A O 1
ATOM 666 N N . GLY A 1 87 ? 5.777 8.852 -13.539 1.00 93.25 87 GLY A N 1
ATOM 667 C CA . GLY A 1 87 ? 5.649 9.424 -14.885 1.00 93.25 87 GLY A CA 1
ATOM 668 C C . GLY A 1 87 ? 6.940 9.349 -15.710 1.00 93.25 87 GLY A C 1
ATOM 669 O O . GLY A 1 87 ? 7.090 10.082 -16.684 1.00 93.25 87 GLY A O 1
ATOM 670 N N . GLY A 1 88 ? 7.882 8.482 -15.323 1.00 89.56 88 GLY A N 1
ATOM 671 C CA . GLY A 1 88 ? 9.091 8.224 -16.097 1.00 89.56 88 GLY A CA 1
ATOM 672 C C . GLY A 1 88 ? 8.778 7.626 -17.471 1.00 89.56 88 GLY A C 1
ATOM 673 O O . GLY A 1 88 ? 7.741 6.991 -17.677 1.00 89.56 88 GLY A O 1
ATOM 674 N N . ARG A 1 89 ? 9.697 7.810 -18.426 1.00 89.25 89 ARG A N 1
ATOM 675 C CA . ARG A 1 89 ? 9.580 7.179 -19.747 1.00 89.25 89 ARG A CA 1
ATOM 676 C C . ARG A 1 89 ? 9.566 5.660 -19.596 1.00 89.25 89 ARG A C 1
ATOM 678 O O . ARG A 1 89 ? 10.319 5.104 -18.797 1.00 89.25 89 ARG A O 1
ATOM 685 N N . LYS A 1 90 ? 8.729 5.000 -20.397 1.00 84.19 90 LYS A N 1
ATOM 686 C CA . LYS A 1 90 ? 8.718 3.543 -20.496 1.00 84.19 90 LYS A CA 1
ATOM 687 C C . LYS A 1 90 ? 10.109 3.068 -20.926 1.00 84.19 90 LYS A C 1
ATOM 689 O O . LYS A 1 90 ? 10.668 3.612 -21.873 1.00 84.19 90 LYS A O 1
ATOM 694 N N . VAL A 1 91 ? 10.656 2.098 -20.202 1.00 79.19 91 VAL A N 1
ATOM 695 C CA . VAL A 1 91 ? 11.888 1.410 -20.598 1.00 79.19 91 VAL A CA 1
ATOM 696 C C . VAL A 1 91 ? 11.491 0.315 -21.586 1.00 79.19 91 VAL A C 1
ATOM 698 O O . VAL A 1 91 ? 10.540 -0.423 -21.310 1.00 79.19 91 VAL A O 1
ATOM 701 N N . GLU A 1 92 ? 12.153 0.289 -22.741 1.00 65.56 92 GLU A N 1
ATOM 702 C CA . GLU A 1 92 ? 11.998 -0.749 -23.772 1.00 65.56 92 GLU A CA 1
ATOM 703 C C . GLU A 1 92 ? 12.703 -2.049 -23.378 1.00 65.56 92 GLU A C 1
ATOM 705 O O . GLU A 1 92 ? 13.804 -1.972 -22.781 1.00 65.56 92 GLU A O 1
#

pLDDT: mean 95.26, std 4.36, range [65.56, 98.62]

Radius of gyration: 17.94 Å; chains: 1; bounding box: 38×41×46 Å

Foldseek 3Di:
DDPVVPDDDVVCVVVVVPVVDDDDDDQADFPFFDDPVVCVVVVNDSRHTDGNHDDPVVVVCVVCVVVDDDQDWDFDDDPDTDIDGDPDDDDD

Sequence (92 aa):
WNPWTSDYSSLVDKMGWRRLMAPVRPAKDRLGPILPALARLTGLDPQTPVYCGLHDSNASLLPHLVSEQPPFSVVSTGTWVVSMAVGGRKVE

Secondary structure (DSSP, 8-state):
-BTTTTB--HHHHHTTGGGGSPPP--TT-EEEEPPHHHHHHHT--TT-EEE----HHHHHHHHHHHHPPSSEEEEE-SSS-EEEEESPPPP-